Protein AF-A0A1J3JT85-F1 (afdb_monomer_lite)

pLDDT: mean 88.41, std 6.5, range [72.56, 97.12]

Structure (mmCIF, N/CA/C/O backbone):
data_AF-A0A1J3JT85-F1
#
_entry.id   AF-A0A1J3JT85-F1
#
loop_
_atom_site.group_PDB
_atom_site.id
_atom_site.type_symbol
_atom_site.label_atom_id
_atom_site.label_alt_id
_atom_site.label_comp_id
_atom_site.label_asym_id
_atom_site.label_entity_id
_atom_site.label_seq_id
_atom_site.pdbx_PDB_ins_code
_atom_site.Cartn_x
_atom_site.Cartn_y
_atom_site.Cartn_z
_atom_site.occupancy
_atom_site.B_iso_or_equiv
_atom_site.auth_seq_id
_atom_site.auth_comp_id
_atom_site.auth_asym_id
_atom_site.auth_atom_id
_atom_site.pdbx_PDB_model_num
ATOM 1 N N . ALA A 1 1 ? -8.419 -3.144 -4.464 1.00 87.94 1 ALA A N 1
ATOM 2 C CA . ALA A 1 1 ? -8.731 -4.482 -3.914 1.00 87.94 1 ALA A CA 1
ATOM 3 C C . ALA A 1 1 ? -9.803 -4.362 -2.827 1.00 87.94 1 ALA A C 1
ATOM 5 O O . ALA A 1 1 ? -10.117 -3.236 -2.444 1.00 87.94 1 ALA A O 1
ATOM 6 N N . MET A 1 2 ? -10.377 -5.474 -2.361 1.00 92.56 2 MET A N 1
ATOM 7 C CA . MET A 1 2 ? -11.319 -5.504 -1.233 1.00 92.56 2 MET A CA 1
ATOM 8 C C . MET A 1 2 ? -10.815 -6.511 -0.201 1.00 92.56 2 MET A C 1
ATOM 10 O O . MET A 1 2 ? -10.558 -7.659 -0.554 1.00 92.56 2 MET A O 1
ATOM 14 N N . PHE A 1 3 ? -10.635 -6.069 1.040 1.00 95.00 3 PHE A N 1
ATOM 15 C CA . PHE A 1 3 ? -10.251 -6.926 2.155 1.00 95.00 3 PHE A CA 1
ATOM 16 C C . PHE A 1 3 ? -11.514 -7.517 2.800 1.00 95.00 3 PHE A C 1
ATOM 18 O O . PHE A 1 3 ? -12.436 -6.747 3.072 1.00 95.00 3 PHE A O 1
ATOM 25 N N . PRO A 1 4 ? -11.576 -8.837 3.056 1.00 94.56 4 PRO A N 1
ATOM 26 C CA . PRO A 1 4 ? -12.789 -9.530 3.502 1.00 94.56 4 PRO A CA 1
ATOM 27 C C . PRO A 1 4 ? -13.017 -9.401 5.019 1.00 94.56 4 PRO A C 1
ATOM 29 O O . PRO A 1 4 ? -13.181 -10.393 5.726 1.00 94.56 4 PRO A O 1
ATOM 32 N N . ALA A 1 5 ? -12.936 -8.176 5.534 1.00 95.62 5 ALA A N 1
ATOM 33 C CA . ALA A 1 5 ? -13.290 -7.821 6.902 1.00 95.62 5 ALA A CA 1
ATOM 34 C C . ALA A 1 5 ? -13.540 -6.316 6.990 1.00 95.62 5 ALA A C 1
ATOM 36 O O . ALA A 1 5 ? -13.067 -5.540 6.149 1.00 95.62 5 ALA A O 1
ATOM 37 N N . SER A 1 6 ? -14.228 -5.885 8.041 1.00 96.50 6 SER A N 1
ATOM 38 C CA . SER A 1 6 ? -14.320 -4.467 8.375 1.00 96.50 6 SER A CA 1
ATOM 39 C C . SER A 1 6 ? -13.007 -3.927 8.952 1.00 96.50 6 SER A C 1
ATOM 41 O O . SER A 1 6 ? -12.192 -4.667 9.508 1.00 96.50 6 SER A O 1
ATOM 43 N N . LEU A 1 7 ? -12.798 -2.609 8.862 1.00 95.69 7 LEU A N 1
ATOM 44 C CA . LEU A 1 7 ? -11.607 -1.968 9.430 1.00 95.69 7 LEU A CA 1
ATOM 45 C C . LEU A 1 7 ? -11.426 -2.261 10.941 1.00 95.69 7 LEU A C 1
ATOM 47 O O . LEU A 1 7 ? -10.306 -2.576 11.340 1.00 95.69 7 LEU A O 1
ATOM 51 N N . PRO A 1 8 ? -12.466 -2.213 11.802 1.00 96.25 8 PRO A N 1
ATOM 52 C CA . PRO A 1 8 ? -12.315 -2.572 13.213 1.00 96.25 8 PRO A CA 1
ATOM 53 C C . PRO A 1 8 ? -11.872 -4.022 13.438 1.00 96.25 8 PRO A C 1
ATOM 55 O O . PRO A 1 8 ? -11.009 -4.270 14.277 1.00 96.25 8 PRO A O 1
ATOM 58 N N . GLU A 1 9 ? -12.419 -4.975 12.682 1.00 95.94 9 GLU A N 1
ATOM 59 C CA . GLU A 1 9 ? -12.025 -6.387 12.775 1.00 95.94 9 GLU A CA 1
ATOM 60 C C . GLU A 1 9 ? -10.568 -6.580 12.360 1.00 95.94 9 GLU A C 1
ATOM 62 O O . GLU A 1 9 ? -9.809 -7.247 13.063 1.00 95.94 9 GLU A O 1
ATOM 67 N N . PHE A 1 10 ? -10.152 -5.922 11.277 1.00 95.44 10 PHE A N 1
ATOM 68 C CA . PHE A 1 10 ? -8.757 -5.899 10.856 1.00 95.44 10 PHE A CA 1
ATOM 69 C C . PHE A 1 10 ? -7.834 -5.353 11.957 1.00 95.44 10 PHE A C 1
ATOM 71 O O . PHE A 1 10 ? -6.800 -5.949 12.251 1.00 95.44 10 PHE A O 1
ATOM 78 N N . LEU A 1 11 ? -8.211 -4.260 12.627 1.00 95.31 11 LEU A N 1
ATOM 79 C CA . LEU A 1 11 ? -7.415 -3.705 13.728 1.00 95.31 11 LEU A CA 1
ATOM 80 C C . LEU A 1 11 ? -7.291 -4.683 14.910 1.00 95.31 11 LEU A C 1
ATOM 82 O O . LEU A 1 11 ? -6.237 -4.743 15.545 1.00 95.31 11 LEU A O 1
ATOM 86 N N . GLU A 1 12 ? -8.321 -5.482 15.193 1.00 97.12 12 GLU A N 1
ATOM 87 C CA . GLU A 1 12 ? -8.233 -6.563 16.183 1.00 97.12 12 GLU A CA 1
ATOM 88 C C . GLU A 1 12 ? -7.327 -7.714 15.721 1.00 97.12 12 GLU A C 1
ATOM 90 O O . GLU A 1 12 ? -6.600 -8.284 16.538 1.00 97.12 12 GLU A O 1
ATOM 95 N N . MET A 1 13 ? -7.308 -8.038 14.424 1.00 95.88 13 MET A N 1
ATOM 96 C CA . MET A 1 13 ? -6.354 -9.001 13.856 1.00 95.88 13 MET A CA 1
ATOM 97 C C . MET A 1 13 ? -4.911 -8.507 14.020 1.00 95.88 13 MET A C 1
ATOM 99 O O . MET A 1 13 ? -4.063 -9.258 14.504 1.00 95.88 13 MET A O 1
ATOM 103 N N . VAL A 1 14 ? -4.649 -7.230 13.717 1.00 95.75 14 VAL A N 1
ATOM 104 C CA . VAL A 1 14 ? -3.327 -6.593 13.854 1.00 95.75 14 VAL A CA 1
ATOM 105 C C . VAL A 1 14 ? -2.810 -6.649 15.292 1.00 95.75 14 VAL A C 1
ATOM 107 O O . VAL A 1 14 ? -1.622 -6.884 15.512 1.00 95.75 14 VAL A O 1
ATOM 110 N N . LYS A 1 15 ? -3.683 -6.473 16.292 1.00 96.88 15 LYS A N 1
ATOM 111 C CA . LYS A 1 15 ? -3.302 -6.593 17.711 1.00 96.88 15 LYS A CA 1
ATOM 112 C C . LYS A 1 15 ? -2.833 -8.000 18.09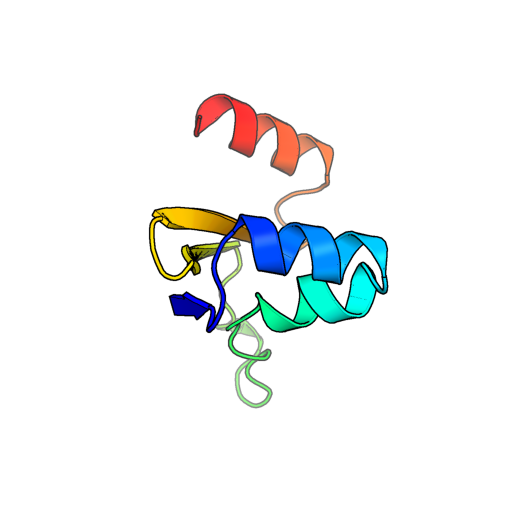0 1.00 96.88 15 LYS A C 1
ATOM 114 O O . LYS A 1 15 ? -2.051 -8.135 19.027 1.00 96.88 15 LYS A O 1
ATOM 119 N N . ARG A 1 16 ? -3.330 -9.037 17.408 1.00 96.06 16 ARG A N 1
ATOM 120 C CA . ARG A 1 16 ? -2.997 -10.445 17.681 1.00 96.06 16 ARG A CA 1
ATOM 121 C C . ARG A 1 16 ? -1.744 -10.888 16.934 1.00 96.06 16 ARG A C 1
ATOM 123 O O . ARG A 1 16 ? -0.869 -11.496 17.537 1.00 96.06 16 ARG A O 1
ATOM 130 N N . ASP A 1 17 ? -1.675 -10.586 15.641 1.00 96.69 17 ASP A N 1
ATOM 131 C CA . ASP A 1 17 ? -0.541 -10.891 14.769 1.00 96.69 17 ASP A CA 1
ATOM 132 C C . ASP A 1 17 ? -0.440 -9.818 13.686 1.00 96.69 17 ASP A C 1
ATOM 134 O O . ASP A 1 17 ? -1.082 -9.882 12.633 1.00 96.69 17 ASP A O 1
ATOM 138 N N . LYS A 1 18 ? 0.375 -8.804 13.979 1.00 93.06 18 LYS A N 1
ATOM 139 C CA . LYS A 1 18 ? 0.564 -7.652 13.102 1.00 93.06 18 LYS A CA 1
ATOM 140 C C . LYS A 1 18 ? 1.078 -8.070 11.728 1.00 93.06 18 LYS A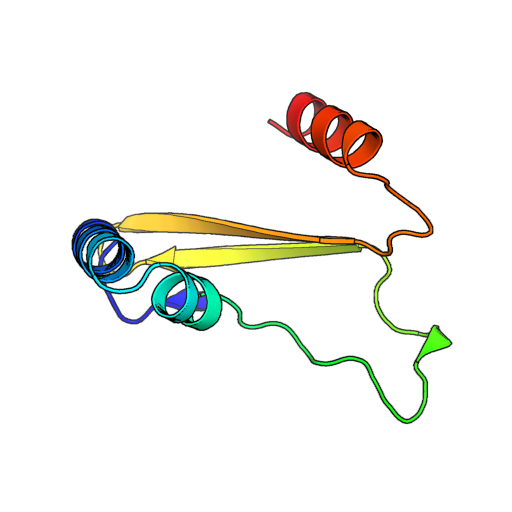 C 1
ATOM 142 O O . LYS A 1 18 ? 0.498 -7.681 10.720 1.00 93.06 18 LYS A O 1
ATOM 147 N N . SER A 1 19 ? 2.155 -8.855 11.697 1.00 92.81 19 SER A N 1
ATOM 148 C CA . SER A 1 19 ? 2.836 -9.223 10.454 1.00 92.81 19 SER A CA 1
ATOM 149 C C . SER A 1 19 ? 1.930 -9.988 9.503 1.00 92.81 19 SER A C 1
ATOM 151 O O . SER A 1 19 ? 1.905 -9.700 8.309 1.00 92.81 19 SER A O 1
ATOM 153 N N . ARG A 1 20 ? 1.154 -10.935 10.035 1.00 93.69 20 ARG A N 1
ATOM 154 C CA . ARG A 1 20 ? 0.224 -11.715 9.231 1.00 93.69 20 ARG A CA 1
ATOM 155 C C . ARG A 1 20 ? -0.929 -10.855 8.731 1.00 93.69 20 ARG A C 1
ATOM 157 O O . ARG A 1 20 ? -1.227 -10.891 7.544 1.00 93.69 20 ARG A O 1
ATOM 164 N N . ALA A 1 21 ? -1.552 -10.074 9.614 1.00 92.75 21 ALA A N 1
ATOM 165 C CA . ALA A 1 21 ? -2.683 -9.232 9.242 1.00 92.75 21 ALA A CA 1
ATOM 166 C C . ALA A 1 21 ? -2.295 -8.223 8.147 1.00 92.75 21 ALA A C 1
ATOM 168 O O . ALA A 1 21 ? -2.999 -8.104 7.149 1.00 92.75 21 ALA A O 1
ATOM 169 N N . GLU A 1 22 ? -1.153 -7.541 8.282 1.00 90.62 22 GLU A N 1
ATOM 170 C CA . GLU A 1 22 ? -0.670 -6.595 7.266 1.00 90.62 22 GLU A CA 1
ATOM 171 C C . GLU A 1 22 ? -0.390 -7.291 5.925 1.00 90.62 22 GLU A C 1
ATOM 173 O O . GLU A 1 22 ? -0.813 -6.786 4.883 1.00 90.62 22 GLU A O 1
ATOM 178 N N . ALA A 1 23 ? 0.235 -8.474 5.936 1.00 89.62 23 ALA A N 1
ATOM 179 C CA . ALA A 1 23 ? 0.491 -9.256 4.726 1.00 89.62 23 ALA A CA 1
ATOM 180 C C . ALA A 1 23 ? -0.796 -9.717 4.017 1.00 89.62 23 ALA A C 1
ATOM 182 O O . ALA A 1 23 ? -0.820 -9.807 2.796 1.00 89.62 23 ALA A O 1
ATOM 183 N N . G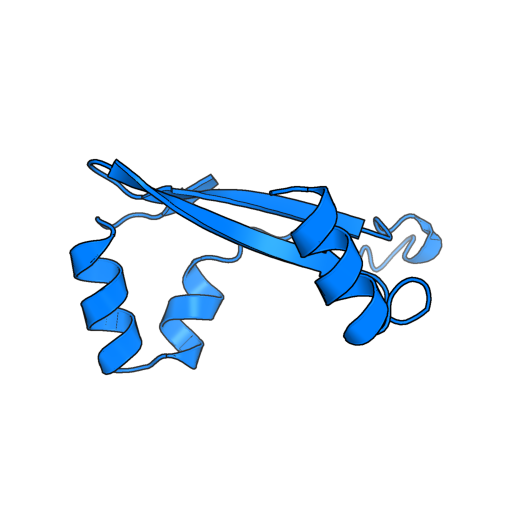LU A 1 24 ? -1.892 -9.953 4.739 1.00 91.19 24 GLU A N 1
ATOM 184 C CA . GLU A 1 24 ? -3.180 -10.305 4.124 1.00 91.19 24 GLU A CA 1
ATOM 185 C C . GLU A 1 24 ? -3.825 -9.110 3.373 1.00 91.19 24 GLU A C 1
ATOM 187 O O . GLU A 1 24 ? -4.706 -9.308 2.538 1.00 91.19 24 GLU A O 1
ATOM 192 N N . THR A 1 25 ? -3.388 -7.862 3.608 1.00 89.19 25 THR A N 1
ATOM 193 C CA . THR A 1 25 ? -3.904 -6.667 2.892 1.00 89.19 25 THR A CA 1
ATOM 194 C C . THR A 1 25 ? -3.227 -6.400 1.543 1.00 89.19 25 THR A C 1
ATOM 196 O O . THR A 1 25 ? -3.644 -5.514 0.787 1.00 89.19 25 THR A O 1
ATOM 199 N N . VAL A 1 26 ? -2.175 -7.157 1.236 1.00 85.44 26 VAL A N 1
ATOM 200 C CA . VAL A 1 26 ? -1.272 -7.013 0.091 1.00 85.44 26 VAL A CA 1
ATOM 201 C C . VAL A 1 26 ? -1.831 -7.844 -1.076 1.00 85.44 26 VAL A C 1
ATOM 203 O O . VAL A 1 26 ? -1.814 -9.064 -1.040 1.00 85.44 26 VAL A O 1
ATOM 206 N N . PHE A 1 27 ? -2.308 -7.185 -2.140 1.00 83.19 27 PHE A N 1
ATOM 207 C CA . PHE A 1 27 ? -2.759 -7.810 -3.399 1.00 83.19 27 PHE A CA 1
ATOM 208 C C . PHE A 1 27 ? -1.763 -7.530 -4.532 1.00 83.19 27 PHE A C 1
ATOM 210 O O . PHE A 1 27 ? -2.134 -7.242 -5.674 1.00 83.19 27 PHE A O 1
ATOM 217 N N . TRP A 1 28 ? -0.481 -7.536 -4.185 1.00 79.31 28 TRP A N 1
ATOM 218 C CA . TRP A 1 28 ? 0.591 -7.132 -5.075 1.00 79.31 28 TRP A CA 1
ATOM 219 C C . TRP A 1 28 ? 0.817 -8.239 -6.090 1.00 79.31 28 TRP A C 1
ATOM 221 O O . TRP A 1 28 ? 0.682 -9.420 -5.777 1.00 79.31 28 TRP A O 1
ATOM 231 N N . ARG A 1 29 ? 1.162 -7.852 -7.317 1.00 74.62 29 ARG A N 1
ATOM 232 C CA . ARG A 1 29 ? 1.772 -8.815 -8.226 1.00 74.62 29 ARG A CA 1
ATOM 233 C C . ARG A 1 29 ? 3.211 -9.022 -7.785 1.00 74.62 29 ARG A C 1
ATOM 235 O O . ARG A 1 29 ? 3.905 -8.042 -7.511 1.00 74.62 29 ARG A O 1
ATOM 242 N N . ASP A 1 30 ? 3.616 -10.283 -7.732 1.00 76.88 30 ASP A N 1
ATOM 243 C CA . ASP A 1 30 ? 5.015 -10.643 -7.558 1.00 76.88 30 ASP A CA 1
ATOM 244 C C . ASP A 1 30 ? 5.864 -10.062 -8.696 1.00 76.88 30 ASP A C 1
ATOM 246 O O . ASP A 1 30 ? 5.352 -9.657 -9.748 1.00 76.88 30 ASP A O 1
ATOM 250 N N . ILE A 1 31 ? 7.172 -9.998 -8.457 1.00 77.31 31 ILE A N 1
ATOM 251 C CA . ILE A 1 31 ? 8.141 -9.581 -9.471 1.00 77.31 31 ILE A CA 1
ATOM 252 C C . ILE A 1 31 ? 8.018 -10.526 -10.668 1.00 77.31 31 ILE A C 1
ATOM 254 O O . ILE A 1 31 ? 7.978 -11.743 -10.500 1.00 77.31 31 ILE A O 1
ATOM 258 N N . ASP A 1 32 ? 7.965 -9.957 -11.873 1.00 82.19 32 ASP A N 1
ATOM 259 C CA . ASP A 1 32 ? 7.988 -10.749 -13.097 1.00 82.19 32 ASP A CA 1
ATOM 260 C C . ASP A 1 32 ? 9.354 -11.439 -13.217 1.00 82.19 32 ASP A C 1
ATOM 262 O O . ASP A 1 32 ? 10.384 -10.777 -13.356 1.00 82.19 32 ASP A O 1
ATOM 266 N N . GLU A 1 33 ? 9.373 -12.767 -13.108 1.00 86.31 33 GLU A N 1
ATOM 267 C CA . GLU A 1 33 ? 10.611 -13.548 -13.170 1.00 86.31 33 GLU A CA 1
ATOM 268 C C . GLU A 1 33 ? 11.200 -13.619 -14.587 1.00 86.31 33 GLU A C 1
ATOM 270 O O . GLU A 1 33 ? 12.399 -13.858 -14.737 1.00 86.31 33 GLU A O 1
ATOM 275 N N . VAL A 1 34 ? 10.380 -13.419 -15.625 1.00 91.75 34 VAL A N 1
ATOM 276 C CA . VAL A 1 34 ? 10.797 -13.503 -17.031 1.00 91.75 34 VAL A CA 1
ATOM 277 C C . VAL A 1 34 ? 11.378 -12.172 -17.483 1.00 91.75 34 VAL A C 1
ATOM 279 O O . VAL A 1 34 ? 12.463 -12.142 -18.063 1.00 91.75 34 VAL A O 1
ATOM 282 N N . ASP A 1 35 ? 10.695 -11.074 -17.162 1.00 88.56 35 ASP A N 1
ATOM 283 C CA . ASP A 1 35 ? 11.119 -9.728 -17.530 1.00 88.56 35 ASP A CA 1
ATOM 284 C C . ASP A 1 35 ? 11.175 -8.770 -16.319 1.00 88.56 35 ASP A C 1
ATOM 286 O O . ASP A 1 35 ? 10.458 -7.760 -16.267 1.00 88.56 35 ASP A O 1
ATOM 290 N N . PRO A 1 36 ? 12.079 -9.003 -15.347 1.00 83.31 36 PRO A N 1
ATOM 291 C CA . PRO A 1 36 ? 12.130 -8.229 -14.104 1.00 83.31 36 PRO A CA 1
ATOM 292 C C . PRO A 1 36 ? 12.392 -6.735 -14.336 1.00 83.31 36 PRO A C 1
ATOM 294 O O . PRO A 1 36 ? 11.943 -5.901 -13.549 1.00 83.31 36 PRO A O 1
ATOM 297 N N . GLN A 1 37 ? 13.054 -6.377 -15.442 1.00 83.62 37 GLN A N 1
ATOM 298 C CA . GLN A 1 37 ? 13.305 -4.991 -15.852 1.00 83.62 37 GLN A CA 1
ATOM 299 C C . GLN A 1 37 ? 12.037 -4.177 -16.158 1.00 83.62 37 GLN A C 1
ATOM 301 O O . GLN A 1 37 ? 12.099 -2.948 -16.166 1.00 83.62 37 GLN A O 1
ATOM 306 N N . PHE A 1 38 ? 10.904 -4.837 -16.414 1.00 82.12 38 PHE A N 1
ATOM 307 C CA . PHE A 1 38 ? 9.613 -4.184 -16.640 1.00 82.12 38 PHE A CA 1
ATOM 308 C C . PHE A 1 38 ? 8.748 -4.139 -15.376 1.00 82.12 38 PHE A C 1
ATOM 310 O O . PHE A 1 38 ? 7.614 -3.659 -15.427 1.00 82.12 38 PHE A O 1
ATOM 317 N N . SER A 1 39 ? 9.278 -4.586 -14.233 1.00 81.44 39 SER A N 1
ATOM 318 C CA . SER A 1 39 ? 8.578 -4.458 -12.958 1.00 81.44 39 SER A CA 1
ATOM 319 C C . SER A 1 39 ? 8.338 -2.981 -12.626 1.00 81.44 39 SER A C 1
ATOM 321 O O . SER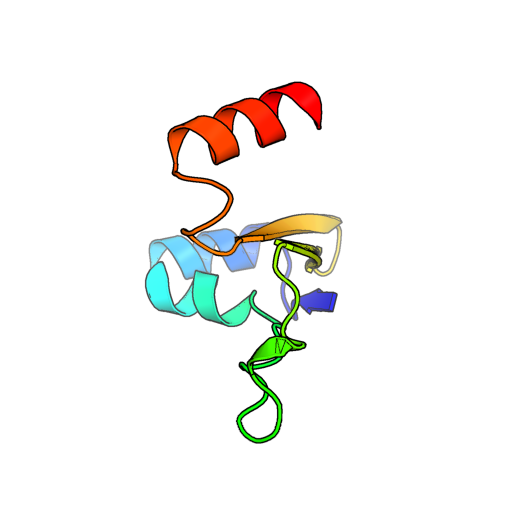 A 1 39 ? 9.239 -2.150 -12.788 1.00 81.44 39 SER A O 1
ATOM 323 N N . PRO A 1 40 ? 7.133 -2.621 -12.152 1.00 82.81 40 PRO A N 1
ATOM 324 C CA . PRO A 1 40 ? 6.827 -1.247 -11.805 1.00 82.81 40 PRO A CA 1
ATOM 325 C C . PRO A 1 40 ? 7.739 -0.777 -10.674 1.00 82.81 40 PRO A C 1
ATOM 327 O O . PRO A 1 40 ? 7.852 -1.385 -9.615 1.00 82.81 40 PRO A O 1
ATOM 330 N N . LEU A 1 41 ? 8.372 0.359 -10.922 1.00 83.25 41 LEU A N 1
ATOM 331 C CA . LEU A 1 41 ? 9.334 0.990 -10.031 1.00 83.25 41 LEU A CA 1
ATOM 332 C C . LEU A 1 41 ? 8.688 1.684 -8.819 1.00 83.25 41 LEU A C 1
ATOM 334 O O . LEU A 1 41 ? 9.354 1.960 -7.821 1.00 83.25 41 LEU A O 1
ATOM 338 N N . PHE A 1 42 ? 7.392 1.962 -8.917 1.00 84.56 42 PHE A N 1
ATOM 339 C CA . PHE A 1 42 ? 6.566 2.548 -7.875 1.00 84.56 42 PHE A CA 1
ATOM 340 C C . PHE A 1 42 ? 5.130 2.068 -8.072 1.00 84.56 42 PHE A C 1
ATOM 342 O O . PHE A 1 42 ? 4.613 2.110 -9.191 1.00 84.56 42 PHE A O 1
ATOM 349 N N . TYR A 1 43 ? 4.478 1.621 -7.005 1.00 86.38 43 TYR A N 1
ATOM 350 C CA . TYR A 1 43 ? 3.091 1.186 -7.066 1.00 86.38 43 TYR A CA 1
ATOM 351 C C . TYR A 1 43 ? 2.340 1.565 -5.793 1.00 86.38 43 TYR A C 1
ATOM 353 O O . TYR A 1 43 ? 2.870 1.496 -4.683 1.00 86.38 43 TYR A O 1
ATOM 361 N N . VAL A 1 44 ? 1.086 1.969 -5.990 1.00 88.62 44 VAL A N 1
ATOM 362 C CA . VAL A 1 44 ? 0.145 2.324 -4.930 1.00 88.62 44 VAL A CA 1
ATOM 363 C C . VAL A 1 44 ? -1.048 1.395 -5.034 1.00 88.62 44 VAL A C 1
ATOM 365 O O . VAL A 1 44 ? -1.688 1.296 -6.082 1.00 88.62 44 VAL A O 1
ATOM 368 N N . GLN A 1 45 ? -1.371 0.750 -3.923 1.00 91.38 45 GLN A N 1
ATOM 369 C CA . GLN A 1 45 ? -2.555 -0.070 -3.775 1.00 91.38 45 GLN A CA 1
ATOM 370 C C . GLN A 1 45 ? -3.525 0.602 -2.814 1.00 91.38 45 GLN A C 1
ATOM 372 O O . GLN A 1 45 ? -3.175 0.856 -1.666 1.00 91.38 45 GLN A O 1
ATOM 377 N N . VAL A 1 46 ? -4.766 0.804 -3.253 1.00 92.69 46 VAL A N 1
ATOM 378 C CA . VAL A 1 46 ? -5.875 1.149 -2.358 1.00 92.69 46 VAL A CA 1
ATOM 379 C C . VAL A 1 46 ? -6.732 -0.100 -2.143 1.00 92.69 46 VAL A C 1
ATOM 381 O O . VAL A 1 46 ? -7.274 -0.685 -3.095 1.00 92.69 46 VAL A O 1
ATOM 384 N N . THR A 1 47 ? -6.835 -0.530 -0.889 1.00 93.75 47 THR A N 1
ATOM 385 C CA . THR A 1 47 ? -7.638 -1.685 -0.474 1.00 93.75 47 THR A CA 1
ATOM 386 C C . THR A 1 47 ? -8.781 -1.204 0.400 1.00 93.75 47 THR A C 1
ATOM 388 O O . THR A 1 47 ? -8.547 -0.695 1.489 1.00 93.75 47 THR A O 1
ATOM 391 N N . ASN A 1 48 ? -10.017 -1.371 -0.067 1.00 95.69 48 ASN A N 1
ATOM 392 C CA . ASN A 1 48 ? -11.199 -1.047 0.730 1.00 95.69 48 ASN A CA 1
ATOM 393 C C . ASN A 1 48 ? -11.494 -2.180 1.714 1.00 95.69 48 ASN A C 1
ATOM 395 O O . ASN A 1 48 ? -11.369 -3.350 1.350 1.00 95.69 48 ASN A O 1
ATOM 399 N N . PHE A 1 49 ? -11.923 -1.835 2.921 1.00 96.62 49 PHE A N 1
ATOM 400 C CA . PHE A 1 49 ? -12.481 -2.786 3.878 1.00 96.62 49 PHE A CA 1
ATOM 401 C C . PHE A 1 49 ? -13.988 -2.924 3.668 1.00 96.62 49 PHE A C 1
ATOM 403 O O . PHE A 1 49 ? -14.646 -2.022 3.135 1.00 96.62 49 PHE A O 1
ATOM 410 N N . GLU A 1 50 ? -14.552 -4.044 4.110 1.00 96.06 50 GLU A N 1
ATOM 411 C CA . GLU A 1 50 ? -16.001 -4.189 4.157 1.00 96.06 50 GLU A CA 1
ATOM 412 C C . GLU A 1 50 ? -16.603 -3.132 5.088 1.00 96.06 50 GLU A C 1
ATOM 414 O O . GLU A 1 50 ? -16.042 -2.771 6.122 1.00 96.06 50 GLU A O 1
ATOM 419 N N . SER A 1 51 ? -17.780 -2.630 4.733 1.00 88.00 51 SER A N 1
ATOM 420 C CA . SER A 1 51 ? -18.564 -1.716 5.573 1.00 88.00 51 SER A CA 1
ATOM 421 C C . SER A 1 51 ? -17.969 -0.326 5.867 1.00 88.00 51 SER A C 1
ATOM 423 O O . SER A 1 51 ? -18.704 0.471 6.442 1.00 88.00 51 SER A O 1
ATOM 425 N N . SER A 1 52 ? -16.717 -0.009 5.486 1.00 90.81 52 SER A N 1
ATOM 426 C CA . SER A 1 52 ? -16.097 1.336 5.342 1.00 90.81 52 SER A CA 1
ATOM 427 C C . SER A 1 52 ? -14.588 1.295 5.642 1.00 90.81 52 SER A C 1
ATOM 429 O O . SER A 1 52 ? -14.093 0.405 6.333 1.00 90.81 52 SER A O 1
ATOM 431 N N . GLY A 1 53 ? -13.868 2.322 5.187 1.00 94.56 53 GLY A N 1
ATOM 432 C CA . GLY A 1 53 ? -12.437 2.501 5.409 1.00 94.56 53 GLY A CA 1
ATOM 433 C C . GLY A 1 53 ? -11.588 1.852 4.322 1.00 94.56 53 GLY A C 1
ATOM 434 O O . GLY A 1 53 ? -12.054 1.029 3.533 1.00 94.56 53 GLY A O 1
ATOM 435 N N . TYR A 1 54 ? -10.318 2.238 4.273 1.00 94.31 54 TYR A N 1
ATOM 436 C CA . TYR A 1 54 ? -9.357 1.681 3.330 1.00 94.31 54 TYR A CA 1
ATOM 437 C C . TYR A 1 54 ? -7.945 1.701 3.915 1.00 94.31 54 TYR A C 1
ATOM 439 O O . TYR A 1 54 ? -7.650 2.465 4.835 1.00 94.31 54 TYR A O 1
ATOM 447 N N . SER A 1 55 ? -7.071 0.865 3.365 1.00 92.62 55 SER A N 1
ATOM 448 C CA . SER A 1 55 ? -5.626 0.954 3.545 1.00 92.62 55 SER A CA 1
ATOM 449 C C . SER A 1 55 ? -4.963 1.388 2.242 1.00 92.62 55 SER A C 1
ATOM 451 O O . SER A 1 55 ? -5.458 1.116 1.141 1.00 92.62 55 SER A O 1
ATOM 453 N N . ILE A 1 56 ? -3.837 2.086 2.378 1.00 91.50 56 ILE A N 1
ATOM 454 C CA . ILE A 1 56 ? -2.947 2.407 1.267 1.00 91.50 56 ILE A CA 1
ATOM 455 C C . ILE A 1 56 ? -1.656 1.621 1.476 1.00 91.50 56 ILE A C 1
ATOM 457 O O . ILE A 1 56 ? -0.950 1.841 2.458 1.00 91.50 56 ILE A O 1
ATOM 461 N N . GLY A 1 57 ? -1.346 0.725 0.545 1.00 90.19 57 GLY A N 1
ATOM 462 C CA . GLY A 1 57 ? -0.041 0.081 0.446 1.00 90.19 57 GLY A CA 1
ATOM 463 C C . GLY A 1 57 ? 0.818 0.791 -0.596 1.00 90.19 57 GLY A C 1
ATOM 464 O O . GLY A 1 57 ? 0.347 1.047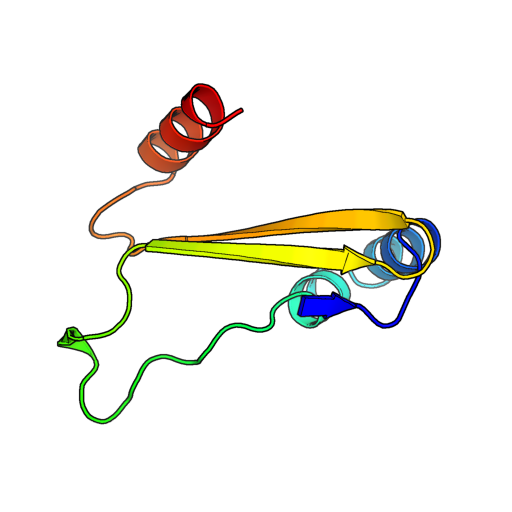 -1.703 1.00 90.19 57 GLY A O 1
ATOM 465 N N . ILE A 1 58 ? 2.076 1.077 -0.267 1.00 87.25 58 ILE A N 1
ATOM 466 C CA . ILE A 1 58 ? 3.052 1.665 -1.192 1.00 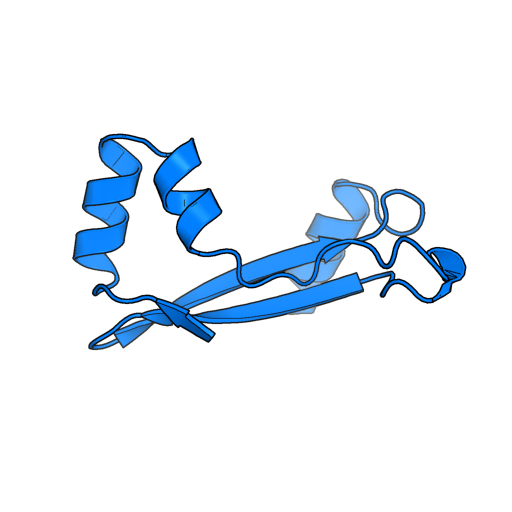87.25 58 ILE A CA 1
ATOM 467 C C . ILE A 1 58 ? 4.291 0.776 -1.215 1.00 87.25 58 ILE A C 1
ATOM 469 O O . ILE A 1 58 ? 4.791 0.379 -0.167 1.00 87.25 58 ILE A O 1
ATOM 473 N N . SER A 1 59 ? 4.791 0.497 -2.414 1.00 84.50 59 SER A N 1
ATOM 474 C CA . SER A 1 59 ? 6.070 -0.159 -2.649 1.00 84.50 59 SER A CA 1
ATOM 475 C C . SER A 1 59 ? 6.770 0.611 -3.740 1.00 84.50 59 SER A C 1
ATOM 477 O O . SER A 1 59 ? 6.160 1.090 -4.702 1.00 84.50 59 SER A O 1
ATOM 479 N N . CYS A 1 60 ? 8.068 0.741 -3.567 1.00 83.62 60 CYS A N 1
ATOM 480 C CA . CYS A 1 60 ? 8.928 1.456 -4.474 1.00 83.62 60 CYS A CA 1
ATOM 481 C C . CYS A 1 60 ? 10.262 0.731 -4.550 1.00 83.62 60 CYS A C 1
ATOM 483 O O . CYS A 1 60 ? 10.701 0.087 -3.594 1.00 83.62 60 CYS A O 1
ATOM 485 N N . SER A 1 61 ? 10.905 0.829 -5.707 1.00 82.38 61 SER A N 1
ATOM 486 C CA . SER A 1 61 ? 12.280 0.382 -5.845 1.00 82.38 61 SER A CA 1
ATOM 487 C C . SER A 1 61 ? 13.173 1.238 -4.954 1.00 82.38 61 SER A C 1
ATOM 489 O O . SER A 1 61 ? 13.177 2.467 -5.059 1.00 82.38 61 SER A O 1
ATOM 491 N N . ILE A 1 62 ? 13.986 0.579 -4.128 1.00 80.12 62 ILE A N 1
ATOM 492 C CA . ILE A 1 62 ? 14.971 1.238 -3.261 1.00 80.12 62 ILE A CA 1
ATOM 493 C C . ILE A 1 62 ? 15.995 2.065 -4.056 1.00 80.12 62 ILE A C 1
ATOM 495 O O . ILE A 1 62 ? 16.622 2.968 -3.516 1.00 80.12 62 ILE A O 1
ATOM 499 N N . LEU A 1 63 ? 16.151 1.785 -5.356 1.00 79.75 63 LEU A N 1
ATOM 500 C CA . LEU A 1 63 ? 17.011 2.560 -6.253 1.00 79.75 63 LEU A CA 1
ATOM 501 C C . LEU A 1 63 ? 16.454 3.959 -6.564 1.00 79.75 63 LEU A C 1
ATOM 503 O O . LEU A 1 63 ? 17.179 4.791 -7.101 1.00 79.75 63 LEU A O 1
ATOM 507 N N . ILE A 1 64 ? 15.174 4.208 -6.280 1.00 74.56 64 ILE A N 1
ATOM 508 C CA . ILE A 1 64 ? 14.459 5.435 -6.666 1.00 74.56 64 ILE A CA 1
ATOM 509 C C . ILE A 1 64 ? 14.108 6.273 -5.458 1.00 74.56 64 ILE A C 1
ATOM 511 O O . ILE A 1 64 ? 14.253 7.492 -5.491 1.00 74.56 64 ILE A O 1
ATOM 515 N N . ALA A 1 65 ? 13.621 5.624 -4.409 1.00 77.19 65 ALA A N 1
ATOM 516 C CA . ALA A 1 65 ? 13.245 6.293 -3.187 1.00 77.19 65 ALA A CA 1
ATOM 517 C C . ALA A 1 65 ? 13.797 5.501 -2.011 1.00 77.19 65 ALA A C 1
ATOM 519 O O . ALA A 1 65 ? 13.437 4.346 -1.785 1.00 77.19 65 ALA A O 1
ATOM 520 N N . ASP A 1 66 ? 14.672 6.152 -1.255 1.00 80.12 66 ASP A N 1
ATOM 521 C CA . ASP A 1 66 ? 14.932 5.735 0.109 1.00 80.12 66 ASP A CA 1
ATOM 522 C C . ASP A 1 66 ? 13.756 6.139 1.016 1.00 80.12 66 ASP A C 1
ATOM 524 O O . ASP A 1 66 ? 12.780 6.773 0.598 1.00 80.12 66 ASP A O 1
ATOM 528 N N . LEU A 1 67 ? 13.853 5.770 2.293 1.00 72.56 67 LEU A N 1
ATOM 529 C CA . LEU A 1 67 ? 12.822 6.067 3.281 1.00 72.56 67 LEU A CA 1
ATOM 530 C C . LEU A 1 67 ? 12.535 7.578 3.406 1.00 72.56 67 LEU A C 1
ATOM 532 O O . LEU A 1 67 ? 11.395 7.957 3.659 1.00 72.56 67 LEU A O 1
ATOM 536 N N . ILE A 1 68 ? 13.537 8.442 3.199 1.00 76.19 68 ILE A N 1
ATOM 537 C CA . ILE A 1 68 ? 13.401 9.901 3.312 1.00 76.19 68 ILE A CA 1
ATOM 538 C C . ILE A 1 68 ? 12.598 10.434 2.124 1.00 76.19 68 ILE A C 1
ATOM 540 O O . ILE A 1 68 ? 11.610 11.148 2.313 1.00 76.19 68 ILE A O 1
ATOM 544 N N . VAL A 1 69 ? 12.954 10.029 0.906 1.00 81.38 69 VAL A N 1
ATOM 545 C CA . VAL A 1 69 ? 12.208 10.383 -0.311 1.00 81.38 69 VAL A CA 1
ATOM 546 C C . VAL A 1 69 ? 10.772 9.857 -0.243 1.00 81.38 69 VAL A C 1
ATOM 548 O O . VAL A 1 69 ? 9.837 10.570 -0.608 1.00 81.38 69 VAL A O 1
ATOM 551 N N . GLY A 1 70 ? 10.570 8.651 0.298 1.00 82.31 70 GLY A N 1
ATOM 552 C CA . GLY A 1 70 ? 9.240 8.088 0.533 1.00 82.31 70 GLY A CA 1
ATOM 553 C C . GLY A 1 70 ? 8.377 8.950 1.461 1.00 82.31 70 GLY A C 1
ATOM 554 O O . GLY A 1 70 ? 7.200 9.178 1.178 1.00 82.31 70 GLY A O 1
ATOM 555 N N . THR A 1 71 ? 8.951 9.490 2.542 1.00 84.38 71 THR A N 1
ATOM 556 C CA . THR A 1 71 ? 8.213 10.385 3.454 1.00 84.38 71 THR A CA 1
ATOM 557 C C . THR A 1 71 ? 7.871 11.742 2.834 1.00 84.38 71 THR A C 1
ATOM 559 O O . THR A 1 71 ? 6.774 12.259 3.061 1.00 84.38 71 THR A O 1
ATOM 562 N N . ASP A 1 72 ? 8.761 12.307 2.015 1.00 88.69 72 ASP A N 1
ATOM 563 C CA . ASP A 1 72 ? 8.493 13.550 1.280 1.00 88.69 72 ASP A CA 1
ATOM 564 C C . ASP A 1 72 ? 7.397 13.347 0.224 1.00 88.69 72 ASP A C 1
ATOM 566 O O . ASP A 1 72 ? 6.478 14.161 0.117 1.00 88.69 72 ASP A O 1
ATOM 570 N N . PHE A 1 73 ? 7.429 12.215 -0.488 1.00 87.06 73 PHE A N 1
ATOM 571 C CA . PHE A 1 73 ? 6.357 11.810 -1.397 1.00 87.06 73 PHE A CA 1
ATOM 572 C C . PHE A 1 73 ? 5.001 11.772 -0.681 1.00 87.06 73 PHE A C 1
ATOM 574 O O . PHE A 1 73 ? 4.049 12.393 -1.149 1.00 87.06 73 PHE A O 1
ATOM 581 N N . LEU A 1 74 ? 4.920 11.096 0.470 1.00 88.94 74 LEU A N 1
ATOM 582 C CA . LEU A 1 74 ? 3.687 11.008 1.257 1.00 88.94 74 LEU A CA 1
ATOM 583 C C . LEU A 1 74 ? 3.181 12.385 1.693 1.00 88.94 74 LEU A C 1
ATOM 585 O O . LEU A 1 74 ? 1.986 12.648 1.613 1.00 88.94 74 LEU A O 1
ATOM 589 N N . THR A 1 75 ? 4.088 13.270 2.109 1.00 90.81 75 THR A N 1
ATOM 590 C CA . THR A 1 75 ? 3.744 14.628 2.557 1.00 90.81 75 THR A CA 1
ATOM 591 C C . THR A 1 75 ? 3.168 15.477 1.427 1.00 90.81 75 THR A C 1
ATOM 593 O O . THR A 1 75 ? 2.264 16.269 1.660 1.00 90.81 75 THR A O 1
ATOM 596 N N . LYS A 1 76 ? 3.688 15.328 0.205 1.00 92.94 76 LYS A N 1
ATOM 597 C CA . LYS A 1 76 ? 3.205 16.059 -0.978 1.00 92.94 76 LYS A CA 1
ATOM 598 C C . LYS A 1 76 ? 1.941 15.459 -1.583 1.00 92.94 76 LYS A C 1
ATOM 600 O O . LYS A 1 76 ? 1.240 16.154 -2.313 1.00 92.94 76 LYS A O 1
ATOM 605 N N . TRP A 1 77 ? 1.716 14.166 -1.372 1.00 91.31 77 TRP A N 1
ATOM 606 C CA . TRP A 1 77 ? 0.562 13.462 -1.912 1.00 91.31 77 TRP A CA 1
ATOM 607 C C . TRP A 1 77 ? -0.702 13.647 -1.063 1.00 91.31 77 TRP A C 1
ATOM 609 O O . TRP A 1 77 ? -1.789 13.712 -1.638 1.00 91.31 77 TRP A O 1
ATOM 619 N N . ALA A 1 78 ? -0.554 13.713 0.265 1.00 87.88 78 ALA A N 1
ATOM 620 C CA . ALA A 1 78 ? -1.641 13.977 1.212 1.00 87.88 78 ALA A CA 1
ATOM 621 C C . ALA A 1 78 ? -2.264 15.370 1.021 1.00 87.88 78 ALA A C 1
ATOM 623 O O . ALA A 1 78 ? -3.505 15.464 1.170 1.00 87.88 78 ALA A O 1
#

Sequence (78 aa):
AMFPASLPEFLEMVKRDKSRAEAETVFWRDIDEVDPQFSPLFYVQVTNFESSGYSIGISCSILIADLIVGTDFLTKWA

Foldseek 3Di:
DEQAAAPVVLVVVCVVPVVVSVVSQDPDDDQDPVCNVPPDQKDWDWYAYPPGDTDIDIDHHCVVDDPVNVVVVVVVVD

Organism: Noccaea caerulescens (NCBI:txid107243)

Secondary structure (DSSP, 8-state):
-EEEEEHHHHHHHHHH-HHHHHHHT--PPPP-SS-GGGS-SEEEEEEEEETS-EEEEEEE-TTT--HHHHHHHHHHH-

Radius of gyration: 14.56 Å; chains: 1; bounding box: 36×30×35 Å

InterPro domains:
  IPR023213 Chloramphenicol acetyltransferase-like domain superfamily [G3DSA:3.30.559.10] (1-78)